Protein AF-A0A3B9J110-F1 (afdb_monomer)

Solvent-accessible surface area (backbone atoms only — not comparable to full-atom values): 5848 Å² total; per-residue 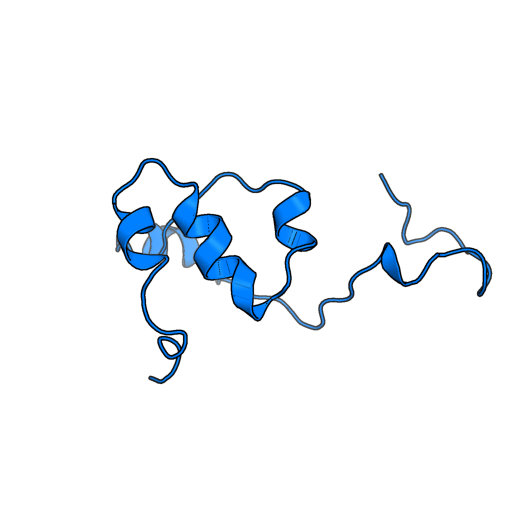(Å²): 134,88,70,86,83,60,90,71,61,94,84,74,71,62,70,89,80,60,85,90,79,87,82,80,92,83,70,60,95,65,45,61,60,51,40,48,74,73,59,76,58,90,87,76,90,86,57,78,65,65,79,70,44,59,75,91,48,35,63,34,54,62,25,54,72,44,94,53,77,62,26,72,56,31,77,54,72,89,79,77,82,79,127

Foldseek 3Di:
DDDPPPPDDPPPDDPLVDDDDDDDDDDDVCRVVVCVVVVVDDDDDDDPVLVNDDPLQSCLVVQCPDPDPSNVCSPPPSPPPDD

Radius of gyration: 16.99 Å; Cα contacts (8 Å, |Δi|>4): 29; chains: 1; bounding box: 45×30×39 Å

Sequence (83 aa):
MLDLEADVGFGQIDASTVRYYIGYSGWSPGQLRFELEEGAWWTFGATNDDLSLEPSNCWSQVLARQRSAARLLATHPDHSFLN

Secondary structure (DSSP, 8-state):
---SSS---TTSS-GGG-----S-----TTHHHHHHHTT--------HHHHHS-HHHHHHHHHHT-SSGGGGGGGS-S-----

pLDDT: mean 81.72, std 16.05, range [33.88, 98.19]

Mean predicted aligned error: 8.98 Å

Structure (mmCIF, N/CA/C/O backbone):
data_AF-A0A3B9J110-F1
#
_entry.id   AF-A0A3B9J110-F1
#
loop_
_atom_site.group_PDB
_atom_site.id
_atom_site.type_symbol
_atom_site.label_atom_id
_atom_site.label_alt_id
_atom_site.label_comp_id
_atom_site.label_asym_id
_atom_site.label_entity_id
_atom_site.label_seq_id
_atom_site.pdbx_PDB_ins_code
_atom_site.Cartn_x
_atom_site.Cartn_y
_atom_site.Cartn_z
_atom_site.occupancy
_atom_site.B_iso_or_equiv
_atom_site.auth_seq_id
_atom_site.auth_comp_id
_atom_site.auth_asym_id
_atom_site.auth_atom_id
_atom_site.pdbx_PDB_model_num
ATO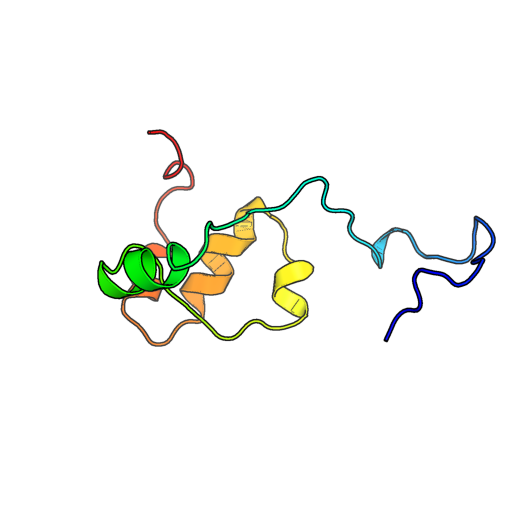M 1 N N . MET A 1 1 ? 14.943 -15.724 -8.265 1.00 50.41 1 MET A N 1
ATOM 2 C CA . MET A 1 1 ? 15.077 -14.501 -7.450 1.00 50.41 1 MET A CA 1
ATOM 3 C C . MET A 1 1 ? 16.150 -13.675 -8.128 1.00 50.41 1 MET A C 1
ATOM 5 O O . MET A 1 1 ? 17.220 -14.222 -8.354 1.00 50.41 1 MET A O 1
ATOM 9 N N . LEU A 1 2 ? 15.809 -12.477 -8.605 1.00 56.03 2 LEU A N 1
ATOM 10 C CA . LEU A 1 2 ? 16.739 -11.609 -9.331 1.00 56.03 2 LEU A CA 1
ATOM 11 C C . LEU A 1 2 ? 17.766 -11.065 -8.330 1.00 56.03 2 LEU A C 1
ATOM 13 O O . LEU A 1 2 ? 17.366 -10.525 -7.301 1.00 56.03 2 LEU A O 1
ATOM 17 N N . ASP A 1 3 ? 19.052 -11.267 -8.604 1.00 64.06 3 ASP A N 1
ATOM 18 C CA . ASP A 1 3 ? 20.139 -10.692 -7.813 1.00 64.06 3 ASP A CA 1
ATOM 19 C C . ASP A 1 3 ? 20.375 -9.251 -8.281 1.00 64.06 3 ASP A C 1
ATOM 21 O O . ASP A 1 3 ? 20.717 -9.026 -9.441 1.00 64.06 3 ASP A O 1
ATOM 25 N N . LEU A 1 4 ? 20.112 -8.290 -7.395 1.00 62.62 4 LEU A N 1
ATOM 26 C CA . LEU A 1 4 ? 20.223 -6.855 -7.672 1.00 62.62 4 LEU A CA 1
ATOM 27 C C . LEU A 1 4 ? 21.642 -6.314 -7.431 1.00 62.62 4 LEU A C 1
ATOM 29 O O . LEU A 1 4 ? 21.926 -5.191 -7.837 1.00 62.62 4 LEU A O 1
ATOM 33 N N . GLU A 1 5 ? 22.506 -7.096 -6.778 1.00 66.19 5 GLU A N 1
ATOM 34 C CA . GLU A 1 5 ? 23.907 -6.755 -6.482 1.00 66.19 5 GLU A CA 1
ATOM 35 C C . GLU A 1 5 ? 24.872 -7.354 -7.517 1.00 66.19 5 GLU A C 1
ATOM 37 O O . GLU A 1 5 ? 26.065 -7.047 -7.525 1.00 66.19 5 GLU A O 1
ATOM 42 N N . ALA A 1 6 ? 24.374 -8.223 -8.401 1.00 66.81 6 ALA A N 1
ATOM 43 C CA . ALA A 1 6 ? 25.145 -8.730 -9.522 1.00 66.81 6 ALA A CA 1
ATOM 44 C C . ALA A 1 6 ? 25.520 -7.571 -10.458 1.00 66.81 6 ALA A C 1
ATOM 46 O O . ALA A 1 6 ? 24.659 -6.791 -10.865 1.00 66.81 6 ALA A O 1
ATOM 47 N N . ASP A 1 7 ? 26.799 -7.481 -10.831 1.00 59.97 7 ASP A N 1
ATOM 48 C CA . ASP A 1 7 ? 27.277 -6.522 -11.829 1.00 59.97 7 ASP A CA 1
ATOM 49 C C . ASP A 1 7 ? 26.779 -6.958 -13.216 1.00 59.97 7 ASP A C 1
ATOM 51 O O . ASP A 1 7 ? 27.443 -7.673 -13.972 1.00 59.97 7 ASP A O 1
ATOM 55 N N . VAL A 1 8 ? 25.521 -6.630 -13.505 1.00 61.28 8 VAL A N 1
ATOM 56 C CA . VAL A 1 8 ? 24.891 -6.900 -14.793 1.00 61.28 8 VAL A CA 1
ATOM 57 C C . VAL A 1 8 ? 25.333 -5.788 -15.731 1.00 61.28 8 VAL A C 1
ATOM 59 O O . VAL A 1 8 ? 24.886 -4.647 -15.612 1.00 61.28 8 VAL A O 1
ATOM 62 N N . GLY A 1 9 ? 26.235 -6.111 -16.660 1.00 56.19 9 GLY A N 1
ATOM 63 C CA . GLY A 1 9 ? 26.734 -5.142 -17.631 1.00 56.19 9 GLY A CA 1
ATOM 64 C C . GLY A 1 9 ? 25.582 -4.409 -18.326 1.00 56.19 9 GLY A C 1
ATOM 65 O O . GLY A 1 9 ? 24.617 -5.035 -18.781 1.00 56.19 9 GLY A O 1
ATOM 66 N N . PHE A 1 10 ? 25.675 -3.076 -18.398 1.00 53.78 10 PHE A N 1
ATOM 67 C CA . PHE A 1 10 ? 24.693 -2.226 -19.075 1.00 53.78 10 PHE A CA 1
ATOM 68 C C . PHE A 1 10 ? 24.436 -2.759 -20.498 1.00 53.78 10 PHE A C 1
ATOM 70 O O . PHE A 1 10 ? 25.308 -2.686 -21.361 1.00 53.78 10 PHE A O 1
ATOM 77 N N . GLY A 1 11 ? 23.249 -3.337 -20.723 1.00 58.31 11 GLY A N 1
ATOM 78 C CA . GLY A 1 11 ? 22.848 -3.954 -21.996 1.00 58.31 11 GLY A CA 1
ATOM 79 C C . GLY A 1 11 ? 22.287 -5.381 -21.907 1.00 58.31 11 GLY A C 1
ATOM 80 O O . GLY A 1 11 ? 21.737 -5.852 -22.898 1.00 58.31 11 GLY A O 1
ATOM 81 N N . GLN A 1 12 ? 22.386 -6.067 -20.758 1.00 62.75 12 GLN A N 1
ATOM 82 C CA . GLN A 1 12 ? 21.824 -7.423 -20.583 1.00 62.75 12 GLN A CA 1
ATOM 83 C C . GLN A 1 12 ? 20.480 -7.483 -19.841 1.00 62.75 12 GLN A C 1
ATOM 85 O O . GLN A 1 12 ? 19.795 -8.501 -19.926 1.00 62.75 12 GLN A O 1
ATOM 90 N N . ILE A 1 13 ? 20.086 -6.422 -19.130 1.00 66.38 13 ILE A N 1
ATOM 91 C CA . ILE A 1 13 ? 18.768 -6.345 -18.490 1.00 66.38 13 ILE A CA 1
ATOM 92 C C . ILE A 1 13 ? 17.784 -5.738 -19.483 1.00 66.38 13 ILE A C 1
ATOM 94 O O . ILE A 1 13 ? 17.945 -4.593 -19.908 1.00 66.38 13 ILE A O 1
ATOM 98 N N . ASP A 1 14 ? 16.744 -6.492 -19.826 1.00 69.50 14 ASP A N 1
ATOM 99 C CA . ASP A 1 14 ? 15.598 -5.934 -20.529 1.00 69.50 14 ASP A CA 1
ATOM 100 C C . ASP A 1 14 ? 14.868 -4.975 -19.578 1.00 69.50 14 ASP A C 1
ATOM 102 O O . ASP A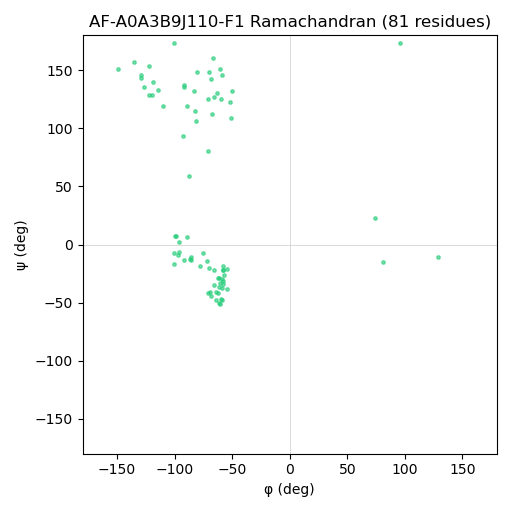 1 14 ? 14.295 -5.398 -18.573 1.00 69.50 14 ASP A O 1
ATOM 106 N N . ALA A 1 15 ? 14.899 -3.677 -19.885 1.00 65.94 15 ALA A N 1
ATOM 107 C CA . ALA A 1 15 ? 14.273 -2.635 -19.076 1.00 65.94 15 ALA A CA 1
ATOM 108 C C . ALA A 1 15 ? 12.759 -2.850 -18.876 1.00 65.94 15 ALA A C 1
ATOM 110 O O . ALA A 1 15 ? 12.190 -2.303 -17.937 1.00 65.94 15 ALA A O 1
ATOM 111 N N . SER A 1 16 ? 12.106 -3.671 -19.707 1.00 70.75 16 SER A N 1
ATOM 112 C CA . SER A 1 16 ? 10.703 -4.062 -19.519 1.00 70.75 16 SER A CA 1
ATOM 113 C C . SER A 1 16 ? 10.477 -5.037 -18.353 1.00 70.75 16 SER A C 1
ATOM 115 O O . SER A 1 16 ? 9.344 -5.207 -17.907 1.00 70.75 16 SER A O 1
ATOM 117 N N . THR A 1 17 ? 11.540 -5.655 -17.826 1.00 73.94 17 T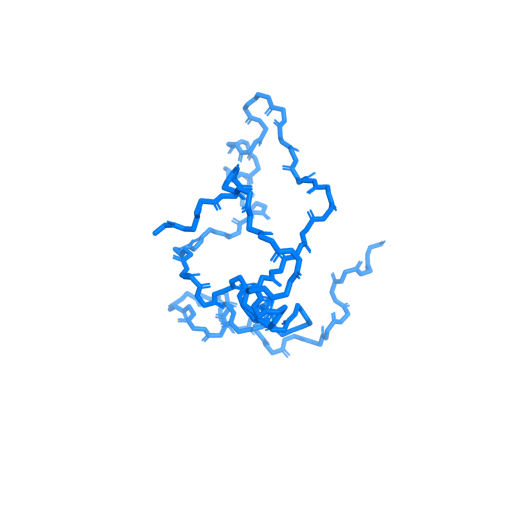HR A N 1
ATOM 118 C CA . THR A 1 17 ? 11.473 -6.658 -16.745 1.00 73.94 17 THR A CA 1
ATOM 119 C C . THR A 1 17 ? 11.708 -6.085 -15.350 1.00 73.94 17 THR A C 1
ATOM 121 O O . THR A 1 17 ? 11.541 -6.796 -14.358 1.00 73.94 17 THR A O 1
ATOM 124 N N . VAL A 1 18 ? 12.068 -4.801 -15.251 1.00 79.00 18 VAL A N 1
ATOM 125 C CA . VAL A 1 18 ? 12.379 -4.133 -13.983 1.00 79.00 18 VAL A CA 1
ATOM 126 C C . VAL A 1 18 ? 11.536 -2.875 -13.838 1.00 79.00 18 VAL A C 1
ATOM 128 O O . VAL A 1 18 ? 11.416 -2.071 -14.759 1.00 79.00 18 VAL A O 1
ATOM 131 N N . ARG A 1 19 ? 10.980 -2.674 -12.642 1.00 81.44 19 ARG A N 1
ATOM 132 C CA . ARG A 1 19 ? 10.302 -1.434 -12.268 1.00 81.44 19 ARG A CA 1
ATOM 133 C C . ARG A 1 19 ? 10.959 -0.831 -11.037 1.00 81.44 19 ARG A C 1
ATOM 135 O O . ARG A 1 19 ? 11.107 -1.501 -10.018 1.00 81.44 19 ARG A O 1
ATOM 142 N N . TYR A 1 20 ? 11.310 0.446 -11.137 1.00 83.81 20 TYR A N 1
ATOM 143 C CA . TYR A 1 20 ? 11.884 1.214 -10.039 1.00 83.81 20 TYR A CA 1
ATOM 144 C C . TYR A 1 20 ? 10.786 1.930 -9.251 1.00 83.81 20 TYR A C 1
ATOM 146 O O . TYR A 1 20 ? 9.906 2.561 -9.836 1.00 83.81 20 TYR A O 1
ATOM 154 N N . TYR A 1 21 ? 10.876 1.867 -7.924 1.00 85.25 21 TYR A N 1
ATOM 155 C CA . TYR A 1 21 ? 10.052 2.638 -6.996 1.00 85.25 21 TYR A CA 1
ATOM 156 C C . TYR A 1 21 ? 10.980 3.515 -6.154 1.00 85.25 21 TYR A C 1
ATOM 158 O O . TYR A 1 21 ? 11.964 3.022 -5.604 1.00 85.25 21 TYR A O 1
ATOM 166 N N . ILE A 1 22 ? 10.696 4.816 -6.082 1.00 91.44 22 ILE A N 1
ATOM 167 C CA . ILE A 1 22 ? 11.513 5.782 -5.338 1.00 91.44 22 ILE A CA 1
ATOM 168 C C . ILE A 1 22 ? 10.723 6.237 -4.113 1.00 91.44 22 ILE A C 1
ATOM 170 O O . ILE A 1 22 ? 9.655 6.831 -4.246 1.00 91.44 22 ILE A O 1
ATOM 174 N N . GLY A 1 23 ? 11.272 5.973 -2.927 1.00 91.88 23 GLY A N 1
ATOM 175 C CA . GLY A 1 23 ? 10.610 6.218 -1.646 1.00 91.88 23 GLY A CA 1
ATOM 176 C C . GLY A 1 23 ? 9.905 4.978 -1.093 1.00 91.88 23 GLY A C 1
ATOM 177 O O . GLY A 1 23 ? 9.857 3.928 -1.731 1.00 91.88 23 GLY A O 1
ATOM 178 N N . TYR A 1 24 ? 9.393 5.095 0.130 1.00 93.31 24 TYR A N 1
ATOM 179 C CA . TYR A 1 24 ? 8.674 4.022 0.810 1.00 93.31 24 TYR A CA 1
ATOM 180 C C . TYR A 1 24 ? 7.609 4.593 1.746 1.00 93.31 24 TYR A C 1
ATOM 182 O O . TYR A 1 24 ? 7.760 5.688 2.289 1.00 93.31 24 TYR A O 1
ATOM 190 N N . SER A 1 25 ? 6.540 3.829 1.951 1.00 92.75 25 SER A N 1
ATOM 191 C CA . SER A 1 25 ? 5.596 4.064 3.043 1.00 92.75 25 SER A CA 1
ATOM 192 C C . SER A 1 25 ? 6.147 3.429 4.315 1.00 92.75 25 SER A C 1
ATOM 194 O O . SER A 1 25 ? 6.598 2.283 4.296 1.00 92.75 25 SER A O 1
ATOM 196 N N . GLY A 1 26 ? 6.135 4.178 5.413 1.00 95.00 26 GLY A N 1
ATOM 197 C CA . GLY A 1 26 ? 6.645 3.732 6.704 1.00 95.00 26 GLY A CA 1
ATOM 198 C C . GLY A 1 26 ? 5.623 3.965 7.804 1.00 95.00 26 GLY A C 1
ATOM 199 O O . GLY A 1 26 ? 4.902 4.959 7.789 1.00 95.00 26 GLY A O 1
ATOM 200 N N . TRP A 1 27 ? 5.601 3.054 8.771 1.00 97.75 27 TRP A N 1
ATOM 201 C CA . TRP A 1 27 ? 4.768 3.151 9.964 1.00 97.75 27 TRP A CA 1
ATOM 202 C C . TRP A 1 27 ? 5.654 3.190 11.202 1.00 97.75 27 TRP A C 1
ATOM 204 O O . TRP A 1 27 ? 6.634 2.447 11.303 1.00 97.75 27 TRP A O 1
ATOM 214 N N . SER A 1 28 ? 5.281 4.031 12.163 1.00 97.75 28 SER A N 1
ATOM 215 C CA . SER A 1 28 ? 5.894 4.037 13.491 1.00 97.75 28 SER A CA 1
ATOM 216 C C . SER A 1 28 ? 5.576 2.737 14.245 1.00 97.75 28 SER A C 1
ATOM 218 O O . SER A 1 28 ? 4.607 2.043 13.911 1.00 97.75 28 SER A O 1
ATOM 220 N N . PRO A 1 29 ? 6.345 2.384 15.293 1.00 98.19 29 PRO A N 1
ATOM 221 C CA . PRO A 1 29 ? 6.070 1.194 16.091 1.00 98.19 29 PRO A CA 1
ATOM 222 C C . PRO A 1 29 ? 4.618 1.152 16.592 1.00 98.19 29 PRO A C 1
ATOM 224 O O . PRO A 1 29 ? 4.154 2.070 17.259 1.00 98.19 29 PRO A O 1
ATOM 227 N N . GLY A 1 30 ? 3.895 0.082 16.252 1.00 97.19 30 GLY A N 1
ATOM 228 C CA . GLY A 1 30 ? 2.494 -0.125 16.643 1.00 97.19 30 GLY A CA 1
ATOM 229 C C . GLY A 1 30 ? 1.447 0.607 15.792 1.00 97.19 30 GLY A C 1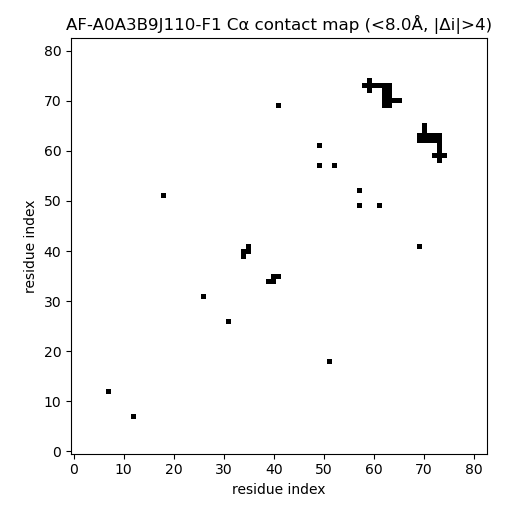
ATOM 230 O O . GLY A 1 30 ? 0.286 0.209 15.831 1.00 97.19 30 GLY A O 1
ATOM 231 N N . GLN A 1 31 ? 1.837 1.588 14.974 1.00 98.19 31 GLN A N 1
ATOM 232 C CA . GLN A 1 31 ? 0.911 2.411 14.189 1.00 98.19 31 GLN A CA 1
ATOM 233 C C . GLN A 1 31 ? 0.088 1.579 13.194 1.00 98.19 31 GLN A C 1
ATOM 235 O O . GLN A 1 31 ? -1.134 1.650 13.211 1.00 98.19 31 GLN A O 1
ATOM 240 N N . LEU A 1 32 ? 0.732 0.723 12.389 1.00 97.00 32 LEU A N 1
ATOM 241 C CA . LEU A 1 32 ? 0.019 -0.122 11.419 1.00 97.00 32 LEU A CA 1
ATOM 242 C C . LEU A 1 32 ? -1.013 -1.039 12.095 1.00 97.00 32 LEU A C 1
ATOM 244 O O . LEU A 1 32 ? -2.086 -1.273 11.553 1.00 97.00 32 LEU A O 1
ATOM 248 N N . ARG A 1 33 ? -0.699 -1.561 13.289 1.00 97.25 33 ARG A N 1
ATOM 249 C CA . ARG A 1 33 ? -1.637 -2.406 14.040 1.00 97.25 33 ARG A CA 1
ATOM 250 C C . ARG A 1 33 ? -2.877 -1.613 14.440 1.00 97.25 33 ARG A C 1
ATOM 252 O O . ARG A 1 33 ? -3.980 -2.091 14.218 1.00 97.25 33 ARG A O 1
ATOM 259 N N . PHE A 1 34 ? -2.675 -0.419 14.989 1.00 97.88 34 PHE A N 1
ATOM 260 C CA . PHE A 1 34 ? -3.761 0.471 15.380 1.00 97.88 34 PHE A CA 1
ATOM 261 C C . PHE A 1 34 ? -4.646 0.841 14.180 1.00 97.88 34 PHE A C 1
ATOM 263 O O . PHE A 1 34 ? -5.858 0.680 14.241 1.00 97.88 34 PHE A O 1
ATOM 270 N N . GLU A 1 35 ? -4.042 1.215 13.050 1.00 97.38 35 GLU A N 1
ATOM 271 C CA . GLU A 1 35 ? -4.780 1.542 11.822 1.00 97.38 35 GLU A CA 1
ATOM 272 C C . GLU A 1 35 ? -5.602 0.351 11.292 1.00 97.38 35 GLU A C 1
ATOM 274 O O . GLU A 1 35 ? -6.711 0.526 10.788 1.00 97.38 35 GLU A O 1
ATOM 279 N N . LEU A 1 36 ? -5.089 -0.878 11.417 1.00 96.50 36 LEU A N 1
ATOM 280 C CA . LEU A 1 36 ? -5.834 -2.088 11.056 1.00 96.50 36 LEU A CA 1
ATOM 281 C C . LEU A 1 36 ? -7.004 -2.360 12.011 1.00 96.50 36 LEU A C 1
ATOM 283 O O . LEU A 1 36 ? -8.076 -2.749 11.552 1.00 96.50 36 LEU A O 1
AT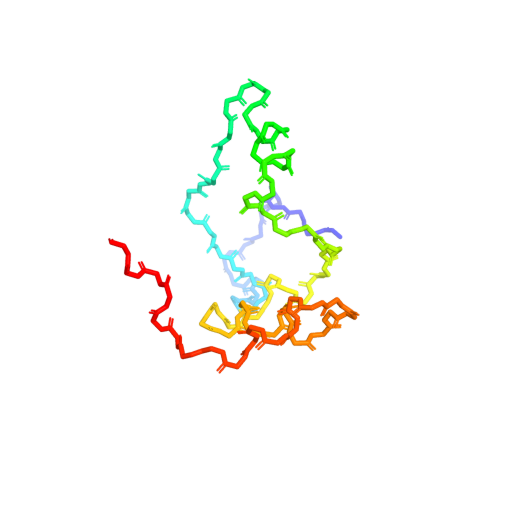OM 287 N N . GLU A 1 37 ? -6.813 -2.157 13.316 1.00 97.25 37 GLU A N 1
ATOM 288 C CA . GLU A 1 37 ? -7.861 -2.317 14.336 1.00 97.25 37 GLU A CA 1
ATOM 289 C C . GLU A 1 37 ? -8.989 -1.286 14.169 1.00 97.25 37 GLU A C 1
ATOM 291 O O . GLU A 1 37 ? -10.158 -1.626 14.352 1.00 97.25 37 GLU A O 1
ATOM 296 N N . GLU A 1 38 ? -8.666 -0.062 13.744 1.00 97.25 38 GLU A N 1
ATOM 297 C CA . GLU A 1 38 ? -9.647 0.976 13.392 1.00 97.25 38 GLU A CA 1
ATOM 298 C C . GLU A 1 38 ? -10.335 0.744 12.035 1.00 97.25 38 GLU A C 1
ATOM 300 O O . GLU A 1 38 ? -11.284 1.447 11.688 1.00 97.25 38 GLU A O 1
ATOM 305 N N . GLY A 1 39 ? -9.888 -0.246 11.256 1.00 93.94 39 GLY A N 1
ATOM 306 C CA . GLY A 1 39 ? -10.449 -0.544 9.938 1.00 93.94 39 GLY A CA 1
ATOM 307 C C . GLY A 1 39 ? -10.050 0.457 8.851 1.00 93.94 39 GLY A C 1
ATOM 308 O O . GLY A 1 39 ? -10.748 0.563 7.843 1.00 93.94 39 GLY A O 1
ATOM 309 N N . ALA A 1 40 ? -8.933 1.170 9.023 1.00 93.88 40 ALA A N 1
ATOM 310 C CA . ALA A 1 40 ? -8.435 2.146 8.053 1.00 93.88 40 ALA A CA 1
ATOM 311 C C . ALA A 1 40 ? -7.896 1.500 6.761 1.00 93.88 40 ALA A C 1
ATOM 313 O O . ALA A 1 40 ? -7.815 2.163 5.728 1.00 93.88 40 ALA A O 1
ATOM 314 N N . TRP A 1 41 ? -7.553 0.206 6.796 1.00 93.56 41 TRP A N 1
ATOM 315 C CA . TRP A 1 41 ? -6.994 -0.523 5.655 1.00 93.56 41 TRP A CA 1
ATOM 316 C C . TRP A 1 41 ? -7.725 -1.831 5.370 1.00 93.56 41 TRP A C 1
ATOM 318 O O . TRP A 1 41 ? -8.059 -2.593 6.278 1.00 93.56 41 TRP A O 1
ATOM 328 N N . TRP A 1 42 ? -7.851 -2.160 4.082 1.00 91.81 42 TRP A N 1
ATOM 329 C CA . TRP A 1 42 ? -8.055 -3.543 3.656 1.00 91.81 42 TRP A CA 1
ATOM 330 C C . TRP A 1 42 ? -6.727 -4.223 3.358 1.00 91.81 42 TRP A C 1
ATOM 332 O O . TRP A 1 42 ? -5.864 -3.661 2.686 1.00 91.81 42 TRP A O 1
ATOM 342 N N . THR A 1 43 ? -6.597 -5.468 3.810 1.00 93.75 43 THR A N 1
ATOM 343 C CA . THR A 1 43 ? -5.427 -6.307 3.552 1.00 93.75 43 THR A CA 1
ATOM 344 C C . THR A 1 43 ? -5.813 -7.505 2.696 1.00 93.75 43 THR A C 1
ATOM 346 O O . THR A 1 43 ? -6.811 -8.186 2.940 1.00 93.75 43 THR A O 1
ATOM 349 N N . PHE A 1 44 ? -5.010 -7.762 1.667 1.00 93.56 44 PHE A N 1
ATOM 350 C CA . PHE A 1 44 ? -5.201 -8.862 0.729 1.00 93.56 44 PHE A CA 1
ATOM 351 C C . PHE A 1 44 ? -3.869 -9.569 0.484 1.00 93.56 44 PHE A C 1
ATOM 353 O O . PHE A 1 44 ? -2.801 -8.984 0.662 1.00 93.56 44 PHE A O 1
ATOM 360 N N 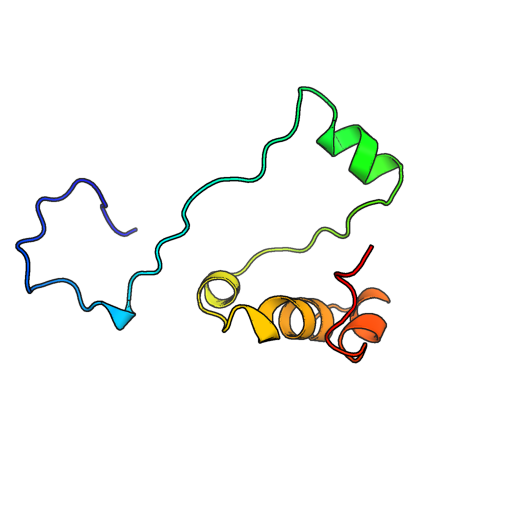. GLY A 1 45 ? -3.928 -10.831 0.059 1.00 93.12 45 GLY A N 1
ATOM 361 C CA . GLY A 1 45 ? -2.735 -11.539 -0.397 1.00 93.12 45 GLY A CA 1
ATOM 362 C C . GLY A 1 45 ? -2.189 -10.901 -1.674 1.00 93.12 45 GLY A C 1
ATOM 363 O O . GLY A 1 45 ? -2.931 -10.740 -2.645 1.00 93.12 45 GLY A O 1
ATOM 364 N N . ALA A 1 46 ? -0.905 -10.551 -1.669 1.00 89.38 46 ALA A N 1
ATOM 365 C CA . ALA A 1 46 ? -0.219 -10.034 -2.845 1.00 89.38 46 ALA A CA 1
ATOM 366 C C . ALA A 1 46 ? 0.208 -11.171 -3.787 1.00 89.38 46 ALA A C 1
ATOM 368 O O . ALA A 1 46 ? 0.536 -12.280 -3.361 1.00 89.38 46 ALA A O 1
ATOM 369 N N . THR A 1 47 ? 0.232 -10.868 -5.077 1.00 88.75 47 THR A N 1
ATOM 370 C CA . THR A 1 47 ? 0.733 -11.708 -6.168 1.00 88.75 47 THR A CA 1
ATOM 371 C C . THR A 1 47 ? 1.831 -10.950 -6.908 1.00 88.75 47 THR A C 1
ATOM 373 O O . THR A 1 47 ? 1.826 -9.721 -6.913 1.00 88.75 47 THR A O 1
ATOM 376 N N . ASN A 1 48 ? 2.766 -11.653 -7.554 1.00 84.62 48 ASN A N 1
ATOM 377 C CA . ASN A 1 48 ? 3.839 -10.988 -8.311 1.00 84.62 48 ASN A CA 1
ATOM 378 C C . ASN A 1 48 ? 3.288 -10.068 -9.410 1.00 84.62 48 ASN A C 1
ATOM 380 O O . ASN A 1 48 ? 3.841 -8.997 -9.653 1.00 84.62 48 ASN A O 1
ATOM 384 N N . ASP A 1 49 ? 2.163 -10.457 -10.010 1.00 86.12 49 ASP A N 1
ATOM 385 C CA . ASP A 1 49 ? 1.507 -9.696 -11.067 1.00 86.12 49 ASP A CA 1
ATOM 386 C C . ASP A 1 49 ? 1.059 -8.308 -10.582 1.00 86.12 49 ASP A C 1
ATOM 388 O O . ASP A 1 49 ? 1.100 -7.363 -11.366 1.00 86.12 49 ASP A O 1
ATOM 392 N N . ASP A 1 50 ? 0.740 -8.136 -9.290 1.00 87.94 50 ASP A N 1
ATOM 393 C CA . ASP A 1 50 ? 0.289 -6.851 -8.726 1.00 87.94 50 ASP A CA 1
ATOM 394 C C . ASP A 1 50 ? 1.334 -5.740 -8.867 1.00 87.94 50 ASP A C 1
ATOM 396 O O . ASP A 1 50 ? 0.987 -4.579 -9.074 1.00 87.94 50 ASP A O 1
ATOM 400 N N . LEU A 1 51 ? 2.620 -6.092 -8.798 1.00 83.38 51 LEU A N 1
ATOM 401 C CA . LEU A 1 51 ? 3.725 -5.141 -8.952 1.00 83.38 51 LEU A CA 1
ATOM 402 C C . LEU A 1 51 ? 3.990 -4.776 -10.418 1.00 83.38 51 LEU A C 1
ATOM 404 O O . LEU A 1 51 ? 4.639 -3.761 -10.687 1.00 83.38 51 LEU A O 1
ATOM 408 N N . SER A 1 52 ? 3.499 -5.599 -11.349 1.00 84.25 52 SER A N 1
ATOM 409 C CA . SER A 1 52 ? 3.630 -5.401 -12.795 1.00 84.25 52 SER A CA 1
ATOM 410 C C . SER A 1 52 ? 2.461 -4.629 -13.414 1.00 84.25 52 SER A C 1
ATOM 412 O O . SER A 1 52 ? 2.577 -4.152 -14.542 1.00 84.25 52 SER A O 1
ATOM 414 N N . LEU A 1 53 ? 1.353 -4.469 -12.680 1.00 87.00 53 LEU A N 1
ATOM 415 C CA . LEU A 1 53 ? 0.174 -3.749 -13.158 1.00 87.00 53 LEU A CA 1
ATOM 416 C C . LEU A 1 53 ? 0.492 -2.290 -13.499 1.00 87.00 53 LEU A C 1
ATOM 418 O O . LEU A 1 53 ? 1.357 -1.646 -12.897 1.00 87.00 53 LEU A O 1
ATOM 422 N N . GLU A 1 54 ? -0.266 -1.736 -14.443 1.00 88.06 54 GLU A N 1
ATOM 423 C CA . GLU A 1 54 ? -0.275 -0.294 -14.671 1.00 88.06 54 GLU A CA 1
ATOM 424 C C . GLU A 1 54 ? -0.738 0.416 -13.383 1.00 88.06 54 GLU A C 1
ATOM 426 O O . GLU A 1 54 ? -1.815 0.074 -12.879 1.00 88.06 54 GLU A O 1
ATOM 431 N N . PRO A 1 55 ? 0.030 1.375 -12.824 1.00 86.06 55 PRO A N 1
ATOM 432 C CA . PRO A 1 55 ? -0.277 1.970 -11.524 1.00 86.06 55 PRO A CA 1
ATOM 433 C C . PRO A 1 55 ? -1.685 2.559 -11.420 1.00 86.06 55 PRO A C 1
ATOM 435 O O . PRO A 1 55 ? -2.337 2.378 -10.393 1.00 86.06 55 PRO A O 1
ATOM 438 N N . SER A 1 56 ? -2.186 3.189 -12.488 1.00 86.62 56 SER A N 1
ATOM 439 C CA . SER A 1 56 ? -3.544 3.752 -12.532 1.00 86.62 56 SER A CA 1
ATOM 440 C C . SER A 1 56 ? -4.639 2.694 -12.383 1.00 86.62 56 SER A C 1
ATOM 442 O O . SER A 1 56 ? -5.692 2.972 -11.822 1.00 86.62 56 SER A O 1
ATOM 444 N N . ASN A 1 57 ? -4.376 1.461 -12.817 1.00 88.06 57 ASN A N 1
ATOM 445 C CA . ASN A 1 57 ? -5.340 0.364 -12.782 1.00 88.06 57 ASN A CA 1
ATOM 446 C C . ASN A 1 57 ? -5.109 -0.597 -11.608 1.00 88.06 57 ASN A C 1
ATOM 448 O O . ASN A 1 57 ? -5.901 -1.517 -11.413 1.00 88.06 57 ASN A O 1
ATOM 452 N N . CYS A 1 58 ? -4.017 -0.446 -10.852 1.00 89.81 58 CYS A N 1
ATOM 453 C CA . CYS A 1 58 ? -3.647 -1.391 -9.798 1.00 89.81 58 CYS A CA 1
ATOM 454 C C . CYS A 1 58 ? -4.751 -1.501 -8.737 1.00 89.81 58 CYS A C 1
ATOM 456 O O . CYS A 1 58 ? -5.207 -2.598 -8.420 1.00 89.81 58 CYS A O 1
ATOM 458 N N . TRP A 1 59 ? -5.259 -0.363 -8.261 1.00 89.12 59 TRP A N 1
ATOM 459 C CA . TRP A 1 59 ? -6.298 -0.326 -7.234 1.00 89.12 59 TRP A CA 1
ATOM 460 C C . TRP A 1 59 ? -7.590 -1.023 -7.682 1.00 89.12 59 TRP A C 1
ATOM 462 O O . TRP A 1 59 ? -8.080 -1.927 -7.002 1.00 89.12 59 TRP A O 1
ATOM 472 N N . SER A 1 60 ? -8.108 -0.667 -8.861 1.00 91.00 60 SER A N 1
ATOM 473 C CA . SER A 1 60 ? -9.349 -1.246 -9.381 1.00 91.00 60 SER A CA 1
ATOM 474 C C . SER A 1 60 ? -9.201 -2.745 -9.649 1.00 91.00 60 SER A C 1
ATOM 476 O O . SER A 1 60 ? -10.083 -3.519 -9.279 1.00 91.00 60 SER A O 1
ATOM 478 N N . GLN A 1 61 ? -8.067 -3.195 -10.193 1.00 92.38 61 GLN A N 1
ATOM 479 C CA . GLN A 1 61 ? -7.814 -4.615 -10.454 1.00 92.38 61 GLN A CA 1
ATOM 480 C C . GLN A 1 61 ? -7.653 -5.442 -9.174 1.00 92.38 61 GLN A C 1
ATOM 482 O O . GLN A 1 61 ? -8.248 -6.521 -9.063 1.00 92.38 61 GLN A O 1
ATOM 487 N N . VAL A 1 62 ? -6.902 -4.942 -8.187 1.00 92.56 62 VAL A N 1
ATOM 488 C CA . VAL A 1 62 ? -6.726 -5.625 -6.898 1.00 92.56 62 VAL A CA 1
ATOM 489 C C . VAL A 1 62 ? -8.061 -5.754 -6.179 1.00 92.56 62 VAL A C 1
ATOM 491 O O . VAL A 1 62 ? -8.344 -6.827 -5.649 1.00 92.56 62 VAL A O 1
ATOM 494 N N . LEU A 1 63 ? -8.907 -4.722 -6.188 1.00 93.38 63 LEU A N 1
ATOM 495 C CA . LEU A 1 63 ? -10.235 -4.784 -5.575 1.00 93.38 63 LEU A CA 1
ATOM 496 C C . LEU A 1 63 ? -11.204 -5.677 -6.356 1.00 93.38 63 LEU A C 1
ATOM 498 O O . LEU A 1 63 ? -11.922 -6.475 -5.751 1.00 93.38 63 LEU A O 1
ATOM 502 N N . ALA A 1 64 ? -11.202 -5.606 -7.690 1.00 93.31 64 ALA A N 1
ATOM 503 C CA . ALA A 1 64 ? -12.145 -6.327 -8.547 1.00 93.31 64 ALA A CA 1
ATOM 504 C C . ALA A 1 64 ? -12.091 -7.852 -8.370 1.00 93.31 64 ALA A C 1
ATOM 506 O O . ALA A 1 64 ? -13.105 -8.530 -8.554 1.00 93.31 64 ALA A O 1
ATOM 507 N N . ARG A 1 65 ? -10.926 -8.403 -8.017 1.00 93.38 65 ARG A N 1
ATOM 508 C CA . ARG A 1 65 ? -10.746 -9.850 -7.808 1.00 93.38 65 ARG A CA 1
ATOM 509 C C . ARG A 1 65 ? -11.104 -10.334 -6.402 1.00 93.38 65 ARG A C 1
ATOM 511 O O . ARG A 1 65 ? -11.170 -11.545 -6.184 1.00 93.38 65 ARG A O 1
ATOM 518 N N . GLN A 1 66 ? -11.333 -9.434 -5.446 1.00 94.56 66 GLN A N 1
ATOM 519 C CA . GLN A 1 66 ? -11.641 -9.837 -4.076 1.00 94.56 66 GLN A CA 1
ATOM 520 C C . GLN A 1 66 ? -13.026 -10.478 -3.986 1.00 94.56 66 GLN A C 1
ATOM 522 O O . GLN A 1 66 ? -13.961 -10.122 -4.703 1.00 94.56 66 GLN A O 1
ATOM 527 N N . ARG A 1 67 ? -13.176 -11.429 -3.061 1.00 93.25 67 ARG A N 1
ATOM 528 C CA . ARG A 1 67 ? -14.475 -12.048 -2.736 1.00 93.25 67 ARG A CA 1
ATOM 529 C C . ARG A 1 67 ? -15.233 -11.303 -1.627 1.00 93.25 67 ARG A C 1
ATOM 531 O O . ARG A 1 67 ? -16.258 -11.788 -1.163 1.00 93.25 67 ARG A O 1
ATOM 538 N N . SER A 1 68 ? -14.718 -10.155 -1.188 1.00 92.25 68 SER A N 1
ATOM 539 C CA . SER A 1 68 ? -15.293 -9.309 -0.140 1.00 92.25 68 SER A CA 1
ATOM 540 C C . SER A 1 68 ? -16.059 -8.116 -0.725 1.00 92.25 68 SER A C 1
ATOM 542 O O . SER A 1 68 ? -16.008 -7.850 -1.928 1.00 92.25 68 SER A O 1
ATOM 544 N N . ALA A 1 69 ? -16.731 -7.354 0.145 1.00 90.25 69 ALA A N 1
ATOM 545 C CA . ALA A 1 69 ? -17.431 -6.122 -0.228 1.00 90.25 69 ALA A CA 1
ATOM 546 C C . ALA A 1 69 ? -16.514 -5.071 -0.884 1.00 90.25 69 ALA A C 1
ATOM 548 O O . ALA A 1 69 ? -16.994 -4.244 -1.653 1.00 90.25 69 ALA A O 1
ATOM 549 N N . ALA A 1 70 ? -15.198 -5.147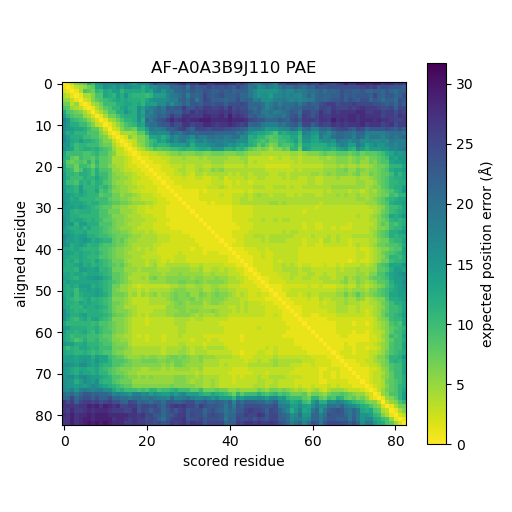 -0.654 1.00 90.94 70 ALA A N 1
ATOM 550 C CA . ALA A 1 70 ? -14.212 -4.255 -1.260 1.00 90.94 70 ALA A CA 1
ATOM 551 C C . ALA A 1 70 ? -14.257 -4.275 -2.803 1.00 90.94 70 ALA A C 1
ATOM 553 O O . ALA A 1 70 ? -13.974 -3.265 -3.442 1.00 90.94 70 ALA A O 1
ATOM 554 N N . ARG A 1 71 ? -14.710 -5.381 -3.413 1.00 92.94 71 ARG A N 1
ATOM 555 C CA . ARG A 1 71 ? -14.922 -5.483 -4.865 1.00 92.94 71 ARG A CA 1
ATOM 556 C C . ARG A 1 71 ? -15.889 -4.437 -5.417 1.00 92.94 71 ARG A C 1
ATOM 558 O O . ARG A 1 71 ? -15.726 -4.016 -6.557 1.00 92.94 71 ARG A O 1
ATOM 565 N N . LEU A 1 72 ? -16.877 -4.011 -4.630 1.00 90.12 72 LEU A N 1
ATOM 566 C CA . LEU A 1 72 ? -17.867 -3.016 -5.056 1.00 90.12 72 LEU A CA 1
ATOM 567 C C . LEU A 1 72 ? -17.245 -1.640 -5.302 1.00 90.12 72 LEU A C 1
ATOM 569 O O . LEU A 1 72 ? -17.799 -0.841 -6.047 1.00 90.12 72 LEU A O 1
ATOM 573 N N . LEU A 1 73 ? -16.085 -1.377 -4.703 1.00 88.94 73 LEU A N 1
ATOM 574 C CA . LEU A 1 73 ? -15.378 -0.116 -4.869 1.00 88.94 73 LEU A CA 1
ATOM 575 C C . LEU A 1 73 ? -14.478 -0.115 -6.098 1.00 88.94 73 LEU A C 1
ATOM 577 O O . LEU A 1 73 ? -14.108 0.954 -6.553 1.00 88.94 73 LEU A O 1
ATOM 581 N N . ALA A 1 74 ? -14.206 -1.266 -6.715 1.00 88.38 74 ALA A N 1
ATOM 582 C CA . ALA A 1 74 ? -13.372 -1.339 -7.914 1.00 88.38 74 ALA A CA 1
ATOM 583 C C . ALA A 1 74 ? -13.888 -0.487 -9.090 1.00 88.38 74 ALA A C 1
ATOM 585 O O . ALA A 1 74 ? -13.119 -0.151 -9.983 1.00 88.38 74 ALA A O 1
ATOM 586 N N . THR A 1 75 ? -15.184 -0.161 -9.104 1.00 82.62 75 THR A N 1
ATOM 587 C CA . THR A 1 75 ? -15.838 0.656 -10.136 1.00 82.62 75 THR A CA 1
ATOM 588 C C . THR A 1 75 ? -16.007 2.122 -9.735 1.00 82.62 75 THR A C 1
ATOM 590 O O . THR A 1 75 ? -16.722 2.858 -10.417 1.00 82.62 75 THR A O 1
ATOM 593 N N . HIS A 1 76 ? -15.436 2.553 -8.608 1.00 72.88 76 HIS A N 1
ATOM 594 C CA . HIS A 1 76 ? -15.494 3.956 -8.205 1.00 72.88 76 HIS A CA 1
ATOM 595 C C . HIS A 1 76 ? -14.648 4.806 -9.177 1.00 72.88 76 HIS A C 1
ATOM 597 O O . HIS A 1 76 ? -13.606 4.325 -9.622 1.00 72.88 76 HIS A O 1
ATOM 603 N N . PRO A 1 77 ? -15.070 6.033 -9.547 1.00 64.50 77 PRO A N 1
ATOM 604 C CA . PRO A 1 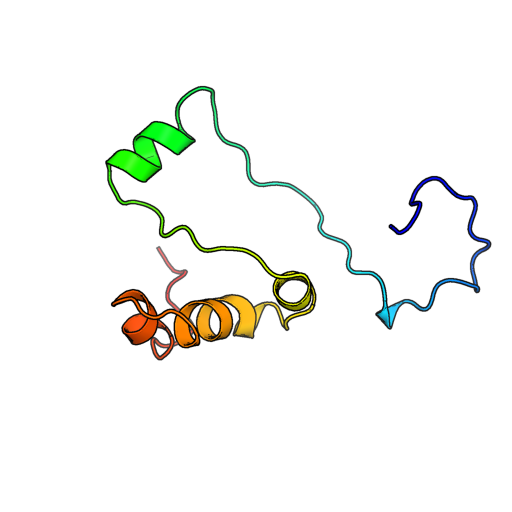77 ? -14.296 6.886 -10.443 1.00 64.50 77 PRO A CA 1
ATOM 605 C C . PRO A 1 77 ? -12.911 7.180 -9.866 1.00 64.50 77 PRO A C 1
ATOM 607 O O . PRO A 1 77 ? -12.776 7.356 -8.656 1.00 64.50 77 PRO A O 1
ATOM 610 N N . ASP A 1 78 ? -11.915 7.297 -10.746 1.00 59.47 78 ASP A N 1
ATOM 611 C CA . ASP A 1 78 ? -10.485 7.333 -10.407 1.00 59.47 78 ASP A CA 1
ATOM 612 C C . ASP A 1 78 ? -10.092 8.402 -9.371 1.00 59.47 78 ASP A C 1
ATOM 614 O O . ASP A 1 78 ? -9.079 8.271 -8.695 1.00 59.47 78 ASP A O 1
ATOM 618 N N . HIS A 1 79 ? -10.894 9.447 -9.177 1.00 53.56 79 HIS A N 1
ATOM 619 C CA . HIS A 1 79 ? -10.586 10.563 -8.284 1.00 53.56 79 HIS A CA 1
ATOM 620 C C . HIS A 1 79 ? -11.031 10.341 -6.826 1.00 53.56 79 HIS A C 1
ATOM 622 O O . HIS A 1 79 ? -11.784 11.145 -6.283 1.00 53.56 79 HIS A O 1
ATOM 628 N N . SER A 1 80 ? -10.541 9.288 -6.164 1.00 47.78 80 SER A N 1
ATOM 629 C CA . SER A 1 80 ? -10.732 9.095 -4.709 1.00 47.78 80 SER A CA 1
ATOM 630 C C . SER A 1 80 ? -9.546 9.584 -3.853 1.00 47.78 80 SER A C 1
ATOM 632 O O . SER A 1 80 ? -9.576 9.440 -2.634 1.00 47.78 80 SER A O 1
ATOM 634 N N . PHE A 1 81 ? -8.501 10.153 -4.469 1.00 51.47 81 PHE A N 1
ATOM 635 C CA . PHE A 1 81 ? -7.271 10.626 -3.805 1.00 51.47 81 PHE A CA 1
ATOM 636 C C . PHE A 1 81 ? -7.216 12.146 -3.553 1.00 51.47 81 PHE A C 1
ATOM 638 O O . PHE A 1 81 ? -6.183 12.660 -3.132 1.00 51.47 81 PHE A O 1
ATOM 645 N N . LEU A 1 82 ? -8.306 12.875 -3.804 1.00 33.88 82 LEU A N 1
ATOM 646 C CA . LEU A 1 82 ? -8.451 14.277 -3.403 1.00 33.88 82 LEU A CA 1
ATOM 647 C C . LEU A 1 82 ? -9.135 14.336 -2.031 1.00 33.88 82 LEU A C 1
ATOM 649 O O . LEU A 1 82 ? -10.361 14.317 -1.951 1.00 33.88 82 LEU A O 1
ATOM 653 N N . ASN A 1 83 ? -8.320 14.387 -0.977 1.00 38.03 83 ASN A N 1
ATOM 654 C CA . ASN A 1 83 ? -8.658 15.086 0.264 1.00 38.03 83 ASN A CA 1
ATOM 655 C C . ASN A 1 83 ? -7.999 16.464 0.219 1.00 38.03 83 ASN A C 1
ATOM 657 O O . ASN A 1 83 ? -6.791 16.506 -0.115 1.00 38.03 83 ASN A O 1
#